Protein AF-A0A7K2MKB9-F1 (afdb_monomer_lite)

Structure (mmCIF, N/CA/C/O backbone):
data_AF-A0A7K2MKB9-F1
#
_entry.id   AF-A0A7K2MKB9-F1
#
loop_
_atom_site.group_PDB
_atom_site.id
_atom_site.type_symbol
_atom_site.label_atom_id
_atom_site.label_alt_id
_atom_site.label_comp_id
_atom_site.label_asym_id
_atom_site.label_entity_id
_atom_site.label_seq_id
_atom_site.pdbx_PDB_ins_code
_atom_site.Cartn_x
_atom_site.Cartn_y
_atom_site.Cartn_z
_atom_site.occupancy
_atom_site.B_iso_or_equiv
_atom_site.auth_seq_id
_atom_site.auth_comp_id
_atom_site.auth_asym_id
_atom_site.auth_atom_id
_atom_site.pdbx_PDB_model_num
ATOM 1 N N . GLY A 1 1 ? 21.810 -6.928 0.514 1.00 37.06 1 GLY A N 1
ATOM 2 C CA . GLY A 1 1 ? 20.411 -6.985 0.975 1.00 37.06 1 GLY A CA 1
ATOM 3 C C . GLY A 1 1 ? 19.805 -5.620 0.767 1.00 37.06 1 GLY A C 1
ATOM 4 O O . GLY A 1 1 ? 20.392 -4.661 1.246 1.00 37.06 1 GLY A O 1
ATOM 5 N N . GLY A 1 2 ? 18.743 -5.516 -0.031 1.00 49.53 2 GLY A N 1
ATOM 6 C CA . GLY A 1 2 ? 18.062 -4.244 -0.293 1.00 49.53 2 GLY A CA 1
ATOM 7 C C . GLY A 1 2 ? 17.011 -3.933 0.771 1.00 49.53 2 GLY A C 1
ATOM 8 O O . GLY A 1 2 ? 16.588 -4.830 1.501 1.00 49.53 2 GLY A O 1
ATOM 9 N N . ALA A 1 3 ? 16.595 -2.669 0.853 1.00 55.22 3 ALA A N 1
ATOM 10 C CA . ALA A 1 3 ? 15.452 -2.270 1.667 1.00 55.22 3 ALA A CA 1
ATOM 11 C C . ALA A 1 3 ? 14.195 -3.035 1.212 1.00 55.22 3 ALA A C 1
ATOM 13 O O . ALA A 1 3 ? 13.974 -3.232 0.018 1.00 55.22 3 ALA A O 1
ATOM 14 N N . TRP A 1 4 ? 13.398 -3.499 2.172 1.00 60.28 4 TRP A N 1
ATOM 15 C CA . TRP A 1 4 ? 12.176 -4.264 1.928 1.00 60.28 4 TRP A CA 1
ATOM 16 C C . TRP A 1 4 ? 11.216 -3.493 1.002 1.00 60.28 4 TRP A C 1
ATOM 18 O O . TRP A 1 4 ? 10.827 -2.365 1.308 1.00 60.28 4 TRP A O 1
ATOM 28 N N . GLY A 1 5 ? 10.854 -4.092 -0.138 1.00 67.69 5 GLY A N 1
ATOM 29 C CA . GLY A 1 5 ? 10.174 -3.406 -1.241 1.00 67.69 5 GLY A CA 1
ATOM 30 C C . GLY A 1 5 ? 8.911 -4.093 -1.761 1.00 67.69 5 GLY A C 1
ATOM 31 O O . GLY A 1 5 ? 8.799 -4.264 -2.964 1.00 67.69 5 GLY A O 1
ATOM 32 N N . VAL A 1 6 ? 7.952 -4.433 -0.888 1.00 73.50 6 VAL A N 1
ATOM 33 C CA . VAL A 1 6 ? 6.644 -5.071 -1.221 1.00 73.50 6 VAL A CA 1
ATOM 34 C C . VAL A 1 6 ? 5.925 -4.399 -2.399 1.00 73.50 6 VAL A C 1
ATOM 36 O O . VAL A 1 6 ? 5.312 -5.032 -3.248 1.00 73.50 6 VAL A O 1
ATOM 39 N N . THR A 1 7 ? 6.027 -3.076 -2.505 1.00 78.00 7 THR A N 1
ATOM 40 C CA . THR A 1 7 ? 5.262 -2.319 -3.499 1.00 78.00 7 THR A CA 1
ATOM 41 C C . THR A 1 7 ? 5.674 -2.602 -4.944 1.00 78.00 7 THR A C 1
ATOM 43 O O . THR A 1 7 ? 4.870 -2.352 -5.844 1.00 78.00 7 THR A O 1
ATOM 46 N N . SER A 1 8 ? 6.886 -3.127 -5.189 1.00 75.12 8 SER A N 1
ATOM 47 C CA . SER A 1 8 ? 7.361 -3.459 -6.538 1.00 75.12 8 SER A CA 1
ATOM 48 C C . SER A 1 8 ? 6.556 -4.586 -7.182 1.00 75.12 8 SER A C 1
ATOM 50 O O . SER A 1 8 ? 6.224 -4.463 -8.362 1.00 75.12 8 SER A O 1
ATOM 52 N N . ALA A 1 9 ? 6.168 -5.600 -6.404 1.00 79.75 9 ALA A N 1
ATOM 53 C CA . ALA A 1 9 ? 5.384 -6.740 -6.872 1.00 79.75 9 ALA A CA 1
ATOM 54 C C . ALA A 1 9 ? 3.997 -6.320 -7.374 1.00 79.75 9 ALA A C 1
ATOM 56 O O . ALA A 1 9 ? 3.585 -6.732 -8.453 1.00 79.75 9 ALA A O 1
ATOM 57 N N . PHE A 1 10 ? 3.308 -5.406 -6.680 1.00 80.06 10 PHE A N 1
ATOM 58 C CA . PHE A 1 10 ? 1.999 -4.920 -7.140 1.00 80.06 10 PHE A CA 1
ATOM 59 C C . PHE A 1 10 ? 2.056 -4.227 -8.502 1.00 80.06 10 PHE A C 1
ATOM 61 O O . PHE A 1 10 ? 1.114 -4.328 -9.286 1.00 80.06 10 PHE A O 1
ATOM 68 N N . SER A 1 11 ? 3.154 -3.528 -8.808 1.00 79.88 11 SER A N 1
ATOM 69 C CA . SER A 1 11 ? 3.318 -2.949 -10.142 1.00 79.88 11 SER A CA 1
ATOM 70 C C . SER A 1 11 ? 3.609 -4.001 -11.196 1.00 79.88 11 SER A C 1
ATOM 72 O O . SER A 1 11 ? 3.099 -3.834 -12.295 1.00 79.88 11 SER A O 1
ATOM 74 N N . LEU A 1 12 ? 4.350 -5.066 -10.862 1.00 81.81 12 LEU A N 1
ATOM 75 C CA . LEU A 1 12 ? 4.554 -6.210 -11.754 1.00 81.81 12 LEU A CA 1
ATOM 76 C C . LEU A 1 12 ? 3.225 -6.908 -12.065 1.00 81.81 12 LEU A C 1
ATOM 78 O O . LEU A 1 12 ? 2.881 -7.101 -13.223 1.00 81.81 12 LEU A O 1
ATOM 82 N N . TRP A 1 13 ? 2.424 -7.223 -11.047 1.00 83.75 13 TRP A N 1
ATOM 83 C CA . TRP A 1 13 ? 1.136 -7.897 -11.250 1.00 83.75 13 TRP A CA 1
ATOM 84 C C . TRP A 1 13 ? 0.164 -7.015 -12.037 1.00 83.75 13 TRP A C 1
ATOM 86 O O . TRP A 1 13 ? -0.553 -7.498 -12.910 1.00 83.75 13 TRP A O 1
ATOM 96 N N . GLY A 1 14 ? 0.166 -5.708 -11.757 1.00 81.88 14 GLY A N 1
ATOM 97 C CA . GLY A 1 14 ? -0.618 -4.732 -12.506 1.00 81.88 14 GLY A CA 1
ATOM 98 C C . GLY A 1 14 ? -0.187 -4.623 -13.970 1.00 81.88 14 GLY A C 1
ATOM 99 O O . GLY A 1 14 ? -1.050 -4.580 -14.843 1.00 81.88 14 GLY A O 1
ATOM 100 N N . SER A 1 15 ? 1.119 -4.606 -14.261 1.00 81.44 15 SER A N 1
ATOM 101 C CA . SER A 1 15 ? 1.613 -4.579 -15.642 1.00 81.44 15 SER A CA 1
ATOM 102 C C . SER A 1 15 ? 1.331 -5.874 -16.388 1.00 81.44 15 SER A C 1
ATOM 104 O O . SER A 1 15 ? 0.918 -5.797 -17.536 1.00 81.44 15 SER A O 1
ATOM 106 N N . GLU A 1 16 ? 1.473 -7.035 -15.748 1.00 81.88 16 GLU A N 1
ATOM 107 C CA . GLU A 1 16 ? 1.115 -8.334 -16.336 1.00 81.88 16 GLU A CA 1
ATOM 108 C C . GLU A 1 16 ? -0.372 -8.403 -16.687 1.00 81.88 16 GLU A C 1
ATOM 110 O O . GLU A 1 16 ? -0.743 -8.831 -17.775 1.00 81.88 16 GLU A O 1
ATOM 115 N N . LEU A 1 17 ? -1.243 -7.907 -15.802 1.00 84.69 17 LEU A N 1
ATOM 116 C CA . LEU A 1 17 ? -2.678 -7.840 -16.071 1.00 84.69 17 LEU A CA 1
ATOM 117 C C . LEU A 1 17 ? -2.989 -6.906 -17.247 1.00 84.69 17 LEU A C 1
ATOM 119 O O . LEU A 1 17 ? -3.801 -7.246 -18.103 1.00 84.69 17 LEU A O 1
ATOM 123 N N . VAL A 1 18 ? -2.333 -5.746 -17.319 1.00 84.44 18 VAL A N 1
ATOM 124 C CA . VAL A 1 18 ? -2.478 -4.820 -18.454 1.00 84.44 18 VAL A CA 1
ATOM 125 C C . VAL A 1 18 ? -1.939 -5.441 -19.744 1.00 84.44 18 VAL A C 1
ATOM 127 O O . VAL A 1 18 ? -2.587 -5.310 -20.779 1.00 84.44 18 VAL A O 1
ATOM 130 N N . GLY A 1 19 ? -0.815 -6.157 -19.684 1.00 81.44 19 GLY A N 1
ATOM 131 C CA . GLY A 1 19 ? -0.255 -6.915 -20.803 1.00 81.44 19 GLY A CA 1
ATOM 132 C C . GLY A 1 19 ? -1.205 -8.006 -21.298 1.00 81.44 19 GLY A C 1
ATOM 133 O O . GLY A 1 19 ? -1.485 -8.095 -22.490 1.00 81.44 19 GLY A O 1
ATOM 134 N N . ALA A 1 20 ? -1.804 -8.771 -20.382 1.00 82.12 20 ALA A N 1
ATOM 135 C CA . ALA A 1 20 ? -2.794 -9.801 -20.701 1.00 82.12 20 ALA A CA 1
ATOM 136 C C . ALA A 1 20 ? -4.076 -9.231 -21.336 1.00 82.12 20 ALA A C 1
ATOM 138 O O . ALA A 1 20 ? -4.722 -9.904 -22.137 1.00 82.12 20 ALA A O 1
ATOM 139 N N . LEU A 1 21 ? -4.433 -7.983 -21.012 1.00 86.81 21 LEU A N 1
ATOM 140 C CA . LEU A 1 21 ? -5.541 -7.247 -21.633 1.00 86.81 21 LEU A CA 1
ATOM 141 C C . LEU A 1 21 ? -5.158 -6.579 -22.971 1.00 86.81 21 LEU A C 1
ATOM 143 O O . LEU A 1 21 ? -5.973 -5.852 -23.539 1.00 86.81 21 LEU A O 1
ATOM 147 N N . GLY A 1 22 ? -3.948 -6.824 -23.485 1.00 81.00 22 GLY A N 1
ATOM 148 C CA . GLY A 1 22 ? -3.459 -6.302 -24.766 1.00 81.00 22 GLY A CA 1
ATOM 149 C C . GLY A 1 22 ? -2.786 -4.929 -24.683 1.00 81.00 22 GLY A C 1
ATOM 150 O O . GLY A 1 22 ? -2.613 -4.271 -25.706 1.00 81.00 22 GLY A O 1
ATOM 151 N N . GLY A 1 23 ? -2.438 -4.462 -23.483 1.00 83.06 23 GLY A N 1
ATOM 152 C CA . GLY A 1 23 ? -1.614 -3.272 -23.291 1.00 83.06 23 GLY A CA 1
ATOM 153 C C . GLY A 1 23 ? -0.122 -3.551 -23.488 1.00 83.06 23 GLY A C 1
ATOM 154 O O . GLY A 1 23 ? 0.315 -4.695 -23.466 1.00 83.06 23 GLY A O 1
ATOM 155 N N . HIS A 1 24 ? 0.661 -2.478 -23.620 1.00 81.75 24 HIS A N 1
ATOM 156 C CA . HIS A 1 24 ? 2.115 -2.534 -23.813 1.00 81.75 24 HIS A CA 1
ATOM 157 C C . HIS A 1 24 ? 2.871 -1.907 -22.623 1.00 81.75 24 HIS A C 1
ATOM 159 O O . HIS A 1 24 ? 3.372 -0.776 -22.730 1.00 81.75 24 HIS A O 1
ATOM 165 N N . PRO A 1 25 ? 2.902 -2.565 -21.446 1.00 79.69 25 PRO A N 1
ATOM 166 C CA . PRO A 1 25 ? 3.610 -2.068 -20.262 1.00 79.69 25 PRO A CA 1
ATOM 167 C C . PRO A 1 25 ? 5.122 -1.895 -20.485 1.00 79.69 25 PRO A C 1
ATOM 169 O O . PRO A 1 25 ? 5.738 -1.041 -19.849 1.00 79.69 25 PRO A O 1
ATOM 172 N N . GLU A 1 26 ? 5.717 -2.629 -21.422 1.00 74.56 26 GLU A N 1
ATOM 173 C CA . GLU A 1 26 ? 7.128 -2.555 -21.817 1.00 74.56 26 GLU A CA 1
ATOM 174 C C . GLU A 1 26 ? 7.563 -1.155 -22.276 1.00 74.56 26 GLU A C 1
ATOM 176 O O . GLU A 1 26 ? 8.724 -0.770 -22.127 1.00 74.56 26 GLU A O 1
ATOM 181 N N . HIS A 1 27 ? 6.633 -0.348 -22.790 1.00 78.94 27 HIS A N 1
ATOM 182 C CA . HIS A 1 27 ? 6.924 1.011 -23.239 1.00 78.94 27 HIS A CA 1
ATOM 183 C C . HIS A 1 27 ? 6.888 2.045 -22.113 1.00 78.94 27 HIS A C 1
ATOM 185 O O . HIS A 1 27 ? 7.233 3.205 -22.339 1.00 78.94 27 HIS A O 1
ATOM 191 N N . TRP A 1 28 ? 6.489 1.671 -20.898 1.00 82.31 28 TRP A N 1
ATOM 192 C CA . TRP A 1 28 ? 6.399 2.628 -19.802 1.00 82.31 28 TRP A CA 1
ATOM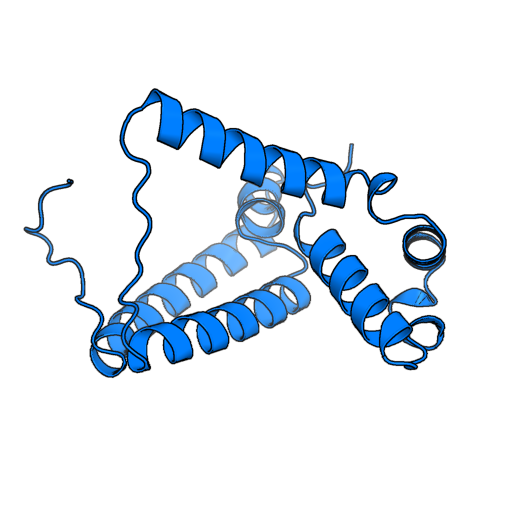 193 C C . TRP A 1 28 ? 7.786 2.975 -19.267 1.00 82.31 28 TRP A C 1
ATOM 195 O O . TRP A 1 28 ? 8.641 2.115 -19.059 1.00 82.31 28 TRP A O 1
ATOM 205 N N . THR A 1 29 ? 7.990 4.254 -18.954 1.00 80.81 29 THR A N 1
ATOM 206 C CA . THR A 1 29 ? 9.264 4.802 -18.451 1.00 80.81 29 THR A CA 1
ATOM 207 C C . THR A 1 29 ? 9.787 4.092 -17.198 1.00 80.81 29 THR A C 1
ATOM 209 O O . THR A 1 29 ? 10.992 4.070 -16.949 1.00 80.81 29 THR A O 1
ATOM 212 N N . TRP A 1 30 ? 8.895 3.489 -16.407 1.00 76.62 30 TRP A N 1
ATOM 213 C CA . TRP A 1 30 ? 9.250 2.668 -15.252 1.00 76.62 30 TRP A CA 1
ATOM 214 C C . TRP A 1 30 ? 9.945 1.356 -15.644 1.00 76.62 30 TRP A C 1
ATOM 216 O O . TRP A 1 30 ? 10.944 0.995 -15.020 1.00 76.62 30 TRP A O 1
ATOM 226 N N . TRP A 1 31 ? 9.442 0.670 -16.672 1.00 80.75 31 TRP A N 1
ATOM 227 C CA . TRP A 1 31 ? 9.909 -0.646 -17.116 1.00 80.75 31 TRP A CA 1
ATOM 228 C C . TRP A 1 31 ? 11.110 -0.577 -18.059 1.00 80.75 31 TRP A C 1
ATOM 230 O O . TRP A 1 31 ? 11.851 -1.542 -18.163 1.00 80.75 31 TRP A O 1
ATOM 240 N N . GLN A 1 32 ? 11.387 0.587 -18.650 1.00 78.50 32 GLN A N 1
ATOM 241 C CA . GLN A 1 32 ? 12.591 0.814 -19.462 1.00 78.50 32 GLN A CA 1
ATOM 242 C C . GLN A 1 32 ? 13.893 0.908 -18.645 1.00 78.50 32 GLN A C 1
ATOM 244 O O . GLN A 1 32 ? 14.986 0.900 -19.211 1.00 78.50 32 GLN A O 1
ATOM 249 N N . ARG A 1 33 ? 13.818 1.021 -17.312 1.00 78.69 33 ARG A N 1
ATOM 250 C CA . ARG A 1 33 ? 15.018 1.022 -16.462 1.00 78.69 33 ARG A CA 1
ATOM 251 C C . ARG A 1 33 ? 15.602 -0.393 -16.403 1.00 78.69 33 ARG A C 1
ATOM 253 O O . ARG A 1 33 ? 14.839 -1.315 -16.127 1.00 78.69 33 ARG A O 1
ATOM 260 N N . PRO A 1 34 ? 16.926 -0.579 -16.556 1.00 67.81 34 PRO A N 1
ATOM 261 C CA . PRO A 1 34 ? 17.531 -1.902 -16.742 1.00 67.81 34 PRO A CA 1
ATOM 262 C C . PRO A 1 34 ? 17.180 -2.910 -15.634 1.00 67.81 34 PRO A C 1
ATOM 264 O O . PRO A 1 34 ? 16.845 -4.045 -15.939 1.00 67.81 34 PRO A O 1
ATOM 267 N N . GLY A 1 35 ? 17.132 -2.485 -14.364 1.00 68.50 35 GLY A N 1
ATOM 268 C CA . GLY A 1 35 ? 16.737 -3.369 -13.256 1.00 68.50 35 GLY A CA 1
ATOM 269 C C . GLY A 1 35 ? 15.239 -3.707 -13.183 1.00 68.50 35 GLY A C 1
ATOM 270 O O . GLY A 1 35 ? 14.870 -4.714 -12.592 1.00 68.50 35 GLY A O 1
ATOM 271 N N . ASN A 1 36 ? 14.367 -2.890 -13.780 1.00 72.38 36 ASN A N 1
ATOM 272 C CA . ASN A 1 36 ? 12.927 -3.154 -13.831 1.00 72.38 36 ASN A CA 1
ATOM 273 C C . ASN A 1 36 ? 12.554 -3.960 -15.085 1.00 72.38 36 ASN A C 1
ATOM 275 O O . ASN A 1 36 ? 11.654 -4.790 -15.017 1.00 72.38 36 ASN A O 1
ATOM 279 N N . ALA A 1 37 ? 13.255 -3.749 -16.204 1.00 68.44 37 ALA A N 1
ATOM 280 C CA . ALA A 1 37 ? 13.046 -4.475 -17.457 1.00 68.44 37 ALA A CA 1
ATOM 281 C C . ALA A 1 37 ? 13.216 -5.992 -17.276 1.00 68.44 37 ALA A C 1
ATOM 283 O O . ALA A 1 37 ? 12.389 -6.770 -17.743 1.00 68.44 37 ALA A O 1
ATOM 284 N N . GLU A 1 38 ? 14.243 -6.409 -16.529 1.00 69.75 38 GLU A N 1
ATOM 285 C CA . GLU A 1 38 ? 14.466 -7.819 -16.182 1.00 69.75 38 GLU A CA 1
ATOM 286 C C . GLU A 1 38 ? 13.344 -8.392 -15.305 1.00 69.75 38 GLU A C 1
ATOM 288 O O . GLU A 1 38 ? 12.982 -9.559 -15.442 1.00 69.75 38 GLU A O 1
ATOM 293 N N . MET A 1 39 ? 12.756 -7.565 -14.436 1.00 69.06 39 MET A N 1
ATOM 294 C CA . MET A 1 39 ? 11.660 -7.967 -13.555 1.00 69.06 39 MET A CA 1
ATOM 295 C C . MET A 1 39 ? 10.347 -8.183 -14.327 1.00 69.06 39 MET A C 1
ATOM 297 O O . MET A 1 39 ? 9.580 -9.053 -13.939 1.00 69.06 39 MET A O 1
ATOM 301 N N . LEU A 1 40 ? 10.111 -7.438 -15.419 1.00 70.94 40 LEU A N 1
ATOM 302 C CA . LEU A 1 40 ? 8.964 -7.633 -16.324 1.00 70.94 40 LEU A CA 1
ATOM 303 C C . LEU A 1 40 ? 9.159 -8.820 -17.281 1.00 70.94 40 LEU A C 1
ATOM 305 O O . LEU A 1 40 ? 8.194 -9.455 -17.679 1.00 70.94 40 LEU A O 1
ATOM 309 N N . ALA A 1 41 ? 10.400 -9.123 -17.670 1.00 68.31 41 ALA A N 1
ATOM 310 C CA . ALA A 1 41 ? 10.690 -10.251 -18.558 1.00 68.31 41 ALA A CA 1
ATOM 311 C C . ALA A 1 41 ? 10.620 -11.619 -17.846 1.00 68.31 41 ALA A C 1
ATOM 313 O O . ALA A 1 41 ? 10.501 -12.656 -18.501 1.00 68.31 41 ALA A O 1
ATOM 314 N N . GLY A 1 42 ? 10.738 -11.635 -16.516 1.00 67.75 42 GLY A N 1
ATOM 315 C CA . GLY A 1 42 ? 10.656 -12.842 -15.698 1.00 67.75 42 GLY A CA 1
ATOM 316 C C . GLY A 1 42 ? 9.225 -13.165 -15.244 1.00 67.75 42 GLY A C 1
ATOM 317 O O . GLY A 1 42 ? 8.418 -12.260 -15.054 1.00 67.75 42 GLY A O 1
ATOM 318 N N . PRO A 1 43 ? 8.888 -14.446 -14.999 1.00 71.62 43 PRO A N 1
ATOM 319 C CA . PRO A 1 43 ? 7.591 -14.803 -14.437 1.00 71.62 43 PRO A CA 1
ATOM 320 C C . PRO A 1 43 ? 7.427 -14.226 -13.025 1.00 71.62 43 PRO A C 1
ATOM 322 O O . PRO A 1 43 ? 8.372 -14.207 -12.239 1.00 71.62 43 PRO A O 1
ATOM 325 N N . VAL A 1 44 ? 6.195 -13.860 -12.658 1.00 72.38 44 VAL A N 1
ATOM 326 C CA . VAL A 1 44 ? 5.841 -13.306 -11.334 1.00 72.38 44 VAL A CA 1
ATOM 327 C C . VAL A 1 44 ? 6.358 -14.157 -10.164 1.00 72.38 44 VAL A C 1
ATOM 329 O O . VAL A 1 44 ? 6.725 -13.635 -9.118 1.00 72.38 44 VAL A O 1
ATOM 332 N N . LEU A 1 45 ? 6.432 -15.477 -10.339 1.00 67.06 45 LEU A N 1
ATOM 333 C CA . LEU A 1 45 ? 6.920 -16.415 -9.321 1.00 67.06 45 LEU A CA 1
ATOM 334 C C . LEU A 1 45 ? 8.453 -16.460 -9.188 1.00 67.06 45 LEU A C 1
ATOM 336 O O . LEU A 1 45 ? 8.952 -17.041 -8.230 1.00 67.06 45 LEU A O 1
ATOM 340 N N . ALA A 1 46 ? 9.205 -15.881 -10.125 1.00 71.25 46 ALA A N 1
ATOM 341 C CA . ALA A 1 46 ? 10.658 -15.739 -10.023 1.00 71.25 46 ALA A CA 1
ATOM 342 C C . ALA A 1 46 ? 11.069 -14.452 -9.289 1.00 71.25 46 ALA A C 1
ATOM 344 O O . ALA A 1 46 ? 12.207 -14.341 -8.823 1.00 71.25 46 ALA A O 1
ATOM 345 N N . ASP A 1 47 ? 10.151 -13.492 -9.155 1.00 77.12 47 ASP A N 1
ATOM 346 C CA . ASP A 1 47 ? 10.398 -12.260 -8.422 1.00 77.12 47 ASP A CA 1
ATOM 347 C C . ASP A 1 47 ? 10.366 -12.503 -6.903 1.00 77.12 47 ASP A C 1
ATOM 349 O O . ASP A 1 47 ? 9.387 -12.986 -6.324 1.00 77.12 47 ASP A O 1
ATOM 353 N N . LYS A 1 48 ? 11.462 -12.138 -6.230 1.00 77.81 48 LYS A N 1
ATOM 354 C CA . LYS A 1 48 ? 11.634 -12.351 -4.784 1.00 77.81 48 LYS A CA 1
ATOM 355 C C . LYS A 1 48 ? 10.599 -11.578 -3.969 1.00 77.81 48 LYS A C 1
ATOM 357 O O . LYS A 1 48 ? 10.153 -12.073 -2.932 1.00 77.81 48 LYS A O 1
ATOM 362 N N . THR A 1 49 ? 10.219 -10.381 -4.418 1.00 79.94 49 THR A N 1
ATOM 363 C CA . THR A 1 49 ? 9.210 -9.569 -3.730 1.00 79.94 49 THR A CA 1
ATOM 364 C C . THR A 1 49 ? 7.840 -10.232 -3.836 1.00 79.94 49 THR A C 1
ATOM 366 O O . THR A 1 49 ? 7.185 -10.431 -2.816 1.00 79.94 49 THR A O 1
ATOM 369 N N . SER A 1 50 ? 7.458 -10.682 -5.031 1.00 81.56 50 SER A N 1
ATOM 370 C CA . SER A 1 50 ? 6.195 -11.390 -5.268 1.00 81.56 50 SER A CA 1
ATOM 371 C C . SER A 1 50 ? 6.076 -12.671 -4.435 1.00 81.56 50 SER A C 1
ATOM 373 O O . SER A 1 50 ? 5.036 -12.914 -3.825 1.00 81.56 50 SER A O 1
ATOM 375 N N . LEU A 1 51 ? 7.150 -13.462 -4.324 1.00 84.69 51 LEU A N 1
ATOM 376 C CA . LEU A 1 51 ? 7.181 -14.637 -3.443 1.00 84.69 51 LEU A CA 1
ATOM 377 C C . LEU A 1 51 ? 7.038 -14.272 -1.962 1.00 84.69 51 LEU A C 1
ATOM 379 O O . LEU A 1 51 ? 6.379 -14.993 -1.213 1.00 84.69 51 LEU A O 1
ATOM 383 N N . THR A 1 52 ? 7.635 -13.157 -1.537 1.00 84.56 52 THR A N 1
ATOM 384 C CA . THR A 1 52 ? 7.518 -12.670 -0.155 1.00 84.56 52 THR A CA 1
ATOM 385 C C . THR A 1 52 ? 6.072 -12.297 0.163 1.00 84.56 52 THR A C 1
ATOM 387 O O . THR A 1 52 ? 5.552 -12.705 1.200 1.00 84.56 52 THR A O 1
ATOM 390 N N . ASP A 1 53 ? 5.394 -11.597 -0.745 1.00 85.31 53 ASP A N 1
ATOM 391 C CA . ASP A 1 53 ? 4.000 -11.186 -0.561 1.00 85.31 53 ASP A CA 1
ATOM 392 C C . ASP A 1 53 ? 3.050 -12.386 -0.542 1.00 85.31 53 ASP A C 1
ATOM 394 O O . ASP A 1 53 ? 2.177 -12.479 0.324 1.00 85.31 53 ASP A O 1
ATOM 398 N N . ILE A 1 54 ? 3.259 -13.355 -1.438 1.00 86.12 54 ILE A N 1
ATOM 399 C CA . ILE A 1 54 ? 2.523 -14.627 -1.432 1.00 86.12 54 ILE A CA 1
ATOM 400 C C . ILE A 1 54 ? 2.762 -15.377 -0.118 1.00 86.12 54 ILE A C 1
ATOM 402 O O . ILE A 1 54 ? 1.809 -15.856 0.500 1.00 86.12 54 ILE A O 1
ATOM 406 N N . GLY A 1 55 ? 4.011 -15.433 0.348 1.00 88.06 55 GLY A N 1
ATOM 407 C CA . GLY A 1 55 ? 4.373 -16.033 1.629 1.00 88.06 55 GLY A CA 1
ATOM 408 C C . GLY A 1 55 ? 3.665 -15.371 2.813 1.00 88.06 55 GLY A C 1
ATOM 409 O O . GLY A 1 55 ? 3.157 -16.076 3.682 1.00 88.06 55 GLY A O 1
ATOM 410 N N . ILE A 1 56 ? 3.559 -14.038 2.826 1.00 88.88 56 ILE A N 1
ATOM 411 C CA . ILE A 1 56 ? 2.816 -13.290 3.852 1.00 88.88 56 ILE A CA 1
ATOM 412 C C . ILE A 1 56 ? 1.323 -13.625 3.794 1.00 88.88 56 ILE A C 1
ATOM 414 O O . ILE A 1 56 ? 0.729 -13.900 4.836 1.00 88.88 56 ILE A O 1
ATOM 418 N N . MET A 1 57 ? 0.712 -13.642 2.605 1.00 89.19 57 MET A N 1
ATOM 419 C CA . MET A 1 57 ? -0.713 -13.967 2.449 1.00 89.19 57 MET A CA 1
ATOM 420 C C . MET A 1 57 ? -1.033 -15.386 2.933 1.00 89.19 57 MET A C 1
ATOM 422 O O . MET A 1 57 ? -1.973 -15.578 3.706 1.00 89.19 57 MET A O 1
ATOM 426 N N . ILE A 1 58 ? -0.231 -16.373 2.525 1.00 91.75 58 ILE A N 1
ATOM 427 C CA . ILE A 1 58 ? -0.400 -17.770 2.945 1.00 91.75 58 ILE A CA 1
ATOM 428 C C . ILE A 1 58 ? -0.120 -17.914 4.443 1.00 91.75 58 ILE A C 1
ATOM 430 O O . ILE A 1 58 ? -0.905 -18.535 5.155 1.00 91.75 58 ILE A O 1
ATOM 434 N N . GLY A 1 59 ? 0.961 -17.313 4.945 1.00 91.19 59 GLY A N 1
ATOM 435 C CA . GLY A 1 59 ? 1.330 -17.365 6.359 1.00 91.19 59 GLY A CA 1
ATOM 436 C C . GLY A 1 59 ? 0.256 -16.764 7.265 1.00 91.19 59 GLY A C 1
ATOM 437 O O . GLY A 1 59 ? -0.112 -17.378 8.266 1.00 91.19 59 GLY A O 1
ATOM 438 N N . ALA A 1 60 ? -0.310 -15.616 6.884 1.00 90.44 60 ALA A N 1
ATOM 439 C CA . ALA A 1 60 ? -1.426 -14.996 7.594 1.00 90.44 60 ALA A CA 1
ATOM 440 C C . ALA A 1 60 ? -2.677 -15.886 7.578 1.00 90.44 60 ALA A C 1
ATOM 442 O O . ALA A 1 60 ? -3.344 -16.022 8.604 1.00 90.44 60 ALA A O 1
ATOM 443 N N . ALA A 1 61 ? -2.973 -16.533 6.446 1.00 89.12 61 ALA A N 1
ATOM 444 C CA . ALA A 1 61 ? -4.105 -17.444 6.338 1.00 89.12 61 ALA A CA 1
ATOM 445 C C . ALA A 1 61 ? -3.947 -18.686 7.224 1.00 89.12 61 ALA A C 1
ATOM 447 O O . ALA A 1 61 ? -4.866 -19.038 7.965 1.00 89.12 61 ALA A O 1
ATOM 448 N N . VAL A 1 62 ? -2.765 -19.308 7.209 1.00 92.12 62 VAL A N 1
ATOM 449 C CA . VAL A 1 62 ? -2.446 -20.450 8.074 1.00 92.12 62 VAL A CA 1
ATOM 450 C C . VAL A 1 62 ? -2.532 -20.037 9.542 1.00 92.12 62 VAL A C 1
ATOM 452 O O . VAL A 1 62 ? -3.225 -20.699 10.310 1.00 92.12 62 VAL A O 1
ATOM 455 N N . ALA A 1 63 ? -1.923 -18.914 9.930 1.00 91.19 63 ALA A N 1
ATOM 456 C CA . ALA A 1 63 ? -1.968 -18.418 11.304 1.00 91.19 63 ALA A CA 1
ATOM 457 C C . ALA A 1 63 ? -3.404 -18.147 11.786 1.00 91.19 63 ALA A C 1
ATOM 459 O O . ALA A 1 63 ? -3.773 -18.581 12.875 1.00 91.19 63 ALA A O 1
ATOM 460 N N . ALA A 1 64 ? -4.237 -17.497 10.969 1.00 90.31 64 ALA A N 1
ATOM 461 C CA . ALA A 1 64 ? -5.641 -17.247 11.300 1.00 90.31 64 ALA A CA 1
ATOM 462 C C . ALA A 1 64 ? -6.467 -18.543 11.384 1.00 90.31 64 ALA A C 1
ATOM 464 O O . ALA A 1 64 ? -7.342 -18.664 12.241 1.00 90.31 64 ALA A O 1
ATOM 465 N N . SER A 1 65 ? -6.180 -19.529 10.527 1.00 90.12 65 SER A N 1
ATOM 466 C CA . SER A 1 65 ? -6.851 -20.834 10.569 1.00 90.12 65 SER A CA 1
ATOM 467 C C . SER A 1 65 ? -6.484 -21.639 11.821 1.00 90.12 65 SER A C 1
ATOM 469 O O . SER A 1 65 ? -7.374 -22.162 12.487 1.00 90.12 65 SER A O 1
ATOM 471 N N . LEU A 1 66 ? -5.200 -21.670 12.196 1.00 91.31 66 LEU A N 1
ATOM 472 C CA . LEU A 1 66 ? -4.716 -22.356 13.397 1.00 91.31 66 LEU A CA 1
ATOM 473 C C . LEU A 1 66 ? -5.147 -21.642 14.682 1.00 91.31 66 LEU A C 1
ATOM 475 O O . LEU A 1 66 ? -5.430 -22.296 15.681 1.00 91.31 66 LEU A O 1
ATOM 479 N N . GLY A 1 67 ? -5.230 -20.311 14.650 1.00 89.56 67 GLY A N 1
ATOM 480 C CA . GLY A 1 67 ? -5.747 -19.503 15.753 1.00 89.56 67 GLY A CA 1
ATOM 481 C C . GLY A 1 67 ? -7.271 -19.535 15.893 1.00 89.56 67 GLY A C 1
ATOM 482 O O . GLY A 1 67 ? -7.794 -18.945 16.832 1.00 89.56 67 GLY A O 1
ATOM 483 N N . GLY A 1 68 ? -7.998 -20.177 14.968 1.00 86.88 68 GLY A N 1
ATOM 484 C CA . GLY A 1 68 ? -9.464 -20.222 14.972 1.00 86.88 68 GLY A CA 1
ATOM 485 C C . GLY A 1 68 ? -10.145 -18.870 14.713 1.00 86.88 68 GLY A C 1
ATOM 486 O O . GLY A 1 68 ? -11.352 -18.751 14.896 1.00 86.88 68 GLY A O 1
ATOM 487 N N . THR A 1 69 ? -9.396 -17.850 14.282 1.00 86.19 69 THR A N 1
ATOM 488 C CA . THR A 1 69 ? -9.886 -16.483 14.024 1.00 86.19 69 THR A CA 1
ATOM 489 C C . THR A 1 69 ? -10.219 -16.232 12.554 1.00 86.19 69 THR A C 1
ATOM 491 O O . THR A 1 69 ? -10.565 -15.114 12.169 1.00 86.19 69 THR A O 1
ATOM 494 N N . TRP A 1 70 ? -10.130 -17.261 11.707 1.00 85.12 70 TRP A N 1
ATOM 495 C CA . TRP A 1 70 ? -10.503 -17.165 10.302 1.00 85.12 70 TRP A CA 1
ATOM 496 C C . TRP A 1 70 ? -11.984 -16.786 10.143 1.00 85.12 70 TRP A C 1
ATOM 498 O O . TRP A 1 70 ? -12.883 -17.587 10.398 1.00 85.12 70 TRP A O 1
ATOM 508 N N . ALA A 1 71 ? -12.238 -15.567 9.667 1.00 80.44 71 ALA A N 1
ATOM 509 C CA . ALA A 1 71 ? -13.581 -15.032 9.477 1.00 80.44 71 ALA A CA 1
ATOM 510 C C . ALA A 1 71 ? -13.787 -14.564 8.031 1.00 80.44 71 ALA A C 1
ATOM 512 O O . ALA A 1 71 ? -13.231 -13.554 7.595 1.00 80.44 71 ALA A O 1
ATOM 513 N N . LEU A 1 72 ? -14.642 -15.270 7.286 1.00 78.12 72 LEU A N 1
ATOM 514 C CA . LEU A 1 72 ? -15.023 -14.869 5.934 1.00 78.12 72 LEU A CA 1
ATOM 515 C C . LEU A 1 72 ? -16.183 -13.865 5.982 1.00 78.12 72 LEU A C 1
ATOM 517 O O . LEU A 1 72 ? -17.348 -14.240 6.119 1.00 78.12 72 LEU A O 1
ATOM 521 N N . HIS A 1 73 ? -15.869 -12.580 5.836 1.00 76.81 73 HIS A N 1
ATOM 522 C CA . HIS A 1 73 ? -16.874 -11.518 5.786 1.00 76.81 73 HIS A CA 1
ATOM 523 C C . HIS A 1 73 ? -17.586 -11.504 4.426 1.00 76.81 73 HIS A C 1
ATOM 525 O O . HIS A 1 73 ? -17.071 -10.973 3.447 1.00 76.81 73 HIS A O 1
ATOM 531 N N . ARG A 1 74 ? -18.791 -12.084 4.361 1.00 74.12 74 ARG A N 1
ATOM 532 C CA . ARG A 1 74 ? -19.610 -12.143 3.129 1.00 74.12 74 ARG A CA 1
ATOM 533 C C . ARG A 1 74 ? -20.538 -10.940 2.918 1.00 74.12 74 ARG A C 1
ATOM 535 O O . ARG A 1 74 ? -21.137 -10.823 1.857 1.00 74.12 74 ARG A O 1
ATOM 542 N N . GLY A 1 75 ? -20.664 -10.055 3.906 1.00 75.62 75 GLY A N 1
ATOM 543 C CA . GLY A 1 75 ? -21.581 -8.910 3.885 1.00 75.62 75 GLY A CA 1
ATOM 544 C C . GLY A 1 75 ? -20.858 -7.572 3.993 1.00 75.62 75 GLY A C 1
ATOM 545 O O . GLY A 1 75 ? -21.085 -6.839 4.950 1.00 75.62 75 GLY A O 1
ATOM 546 N N . ILE A 1 76 ? -19.957 -7.261 3.056 1.00 80.56 76 ILE A N 1
ATOM 547 C CA . ILE A 1 76 ? -19.245 -5.976 3.065 1.00 80.56 76 ILE A CA 1
ATOM 548 C C . ILE A 1 76 ? -20.193 -4.890 2.529 1.00 80.56 76 ILE A C 1
ATOM 550 O O . ILE A 1 76 ? -20.604 -4.969 1.370 1.00 80.56 76 ILE A O 1
ATOM 554 N N . PRO A 1 77 ? -20.552 -3.866 3.325 1.00 86.81 77 PRO A N 1
ATOM 555 C CA . PRO A 1 77 ? -21.424 -2.804 2.848 1.00 86.81 77 PRO A CA 1
ATOM 556 C C . PRO A 1 77 ? -20.721 -1.998 1.750 1.00 86.81 77 PRO A C 1
ATOM 558 O O . PRO A 1 77 ? -19.529 -1.696 1.845 1.00 86.81 77 PRO A O 1
ATOM 561 N N . TRP A 1 78 ? -21.478 -1.594 0.726 1.00 85.81 78 TRP A N 1
ATOM 562 C CA . TRP A 1 78 ? -20.960 -0.879 -0.450 1.00 85.81 78 TRP A CA 1
ATOM 563 C C . TRP A 1 78 ? -20.073 0.324 -0.092 1.00 85.81 78 TRP A C 1
ATOM 565 O O . TRP A 1 78 ? -19.012 0.518 -0.677 1.00 85.81 78 TRP A O 1
ATOM 575 N N . ARG A 1 79 ? -20.459 1.102 0.928 1.00 85.88 79 ARG A N 1
ATOM 576 C CA . ARG A 1 79 ? -19.686 2.268 1.392 1.00 85.88 79 ARG A CA 1
ATOM 577 C C . ARG A 1 79 ? -18.290 1.888 1.897 1.00 85.88 79 ARG A C 1
ATOM 579 O O . ARG A 1 79 ? -17.335 2.608 1.620 1.00 85.88 79 ARG A O 1
ATOM 586 N N . THR A 1 80 ? -18.156 0.753 2.583 1.00 85.25 80 THR A N 1
ATOM 587 C CA .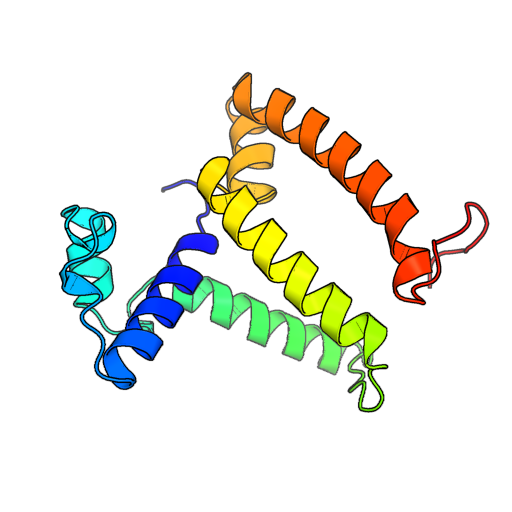 THR A 1 80 ? -16.862 0.226 3.041 1.00 85.25 80 THR A CA 1
ATOM 588 C C . THR A 1 80 ? -16.041 -0.328 1.885 1.00 85.25 80 THR A C 1
ATOM 590 O O . THR A 1 80 ? -14.834 -0.110 1.858 1.00 85.25 80 THR A O 1
ATOM 593 N N . ALA A 1 81 ? -16.676 -0.981 0.908 1.00 86.75 81 ALA A N 1
ATOM 594 C CA . ALA A 1 81 ? -15.985 -1.433 -0.298 1.00 86.75 81 ALA A CA 1
ATOM 595 C C . ALA A 1 81 ? -15.385 -0.247 -1.073 1.00 86.75 81 ALA A C 1
ATOM 597 O O . ALA A 1 81 ? -14.196 -0.252 -1.383 1.00 86.75 81 ALA A O 1
ATOM 598 N N . VAL A 1 82 ? -16.169 0.815 -1.294 1.00 88.19 82 VAL A N 1
ATOM 599 C CA . VAL A 1 82 ? -15.689 2.055 -1.929 1.00 88.19 82 VAL A CA 1
ATOM 600 C C . VAL A 1 82 ? -14.546 2.681 -1.126 1.00 88.19 82 VAL A C 1
ATOM 602 O O . VAL A 1 82 ? -13.527 3.053 -1.704 1.00 88.19 82 VAL A O 1
ATOM 605 N N . ALA A 1 83 ? -14.668 2.746 0.204 1.00 87.00 83 ALA A N 1
ATOM 606 C CA . ALA A 1 83 ? -13.604 3.257 1.068 1.00 87.00 83 ALA A CA 1
ATOM 607 C C . ALA A 1 83 ? -12.307 2.442 0.957 1.00 87.00 83 ALA A C 1
ATOM 609 O O . ALA A 1 83 ? -11.225 3.024 0.927 1.00 87.00 83 ALA A O 1
ATOM 610 N N . ALA A 1 84 ? -12.408 1.113 0.879 1.00 86.81 84 ALA A N 1
ATOM 611 C CA . ALA A 1 84 ? -11.259 0.223 0.749 1.00 86.81 84 ALA A CA 1
ATOM 612 C C . ALA A 1 84 ? -10.555 0.393 -0.604 1.00 86.81 84 ALA A C 1
ATOM 614 O O . ALA A 1 84 ? -9.330 0.484 -0.638 1.00 86.81 84 ALA A O 1
ATOM 615 N N . VAL A 1 85 ? -11.309 0.503 -1.704 1.00 89.69 85 VAL A N 1
ATOM 616 C CA . VAL A 1 85 ? -10.731 0.738 -3.038 1.00 89.69 85 VAL A CA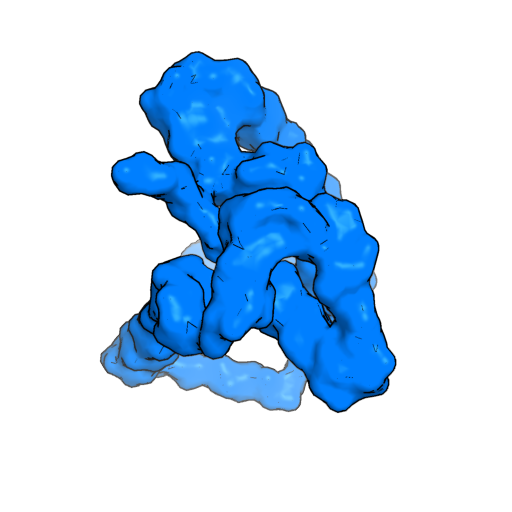 1
ATOM 617 C C . VAL A 1 85 ? -10.051 2.103 -3.099 1.00 89.69 85 VAL A C 1
ATOM 619 O O . VAL A 1 85 ? -8.883 2.186 -3.475 1.00 89.69 85 VAL A O 1
ATOM 622 N N . LEU A 1 86 ? -10.740 3.170 -2.680 1.00 89.62 86 LEU A N 1
ATOM 623 C CA . LEU A 1 86 ? -10.166 4.518 -2.661 1.00 89.62 86 LEU A CA 1
ATOM 624 C C . LEU A 1 86 ? -8.928 4.576 -1.760 1.00 89.62 86 LEU A C 1
ATOM 626 O O . LEU A 1 86 ? -7.883 5.066 -2.182 1.00 89.62 86 LEU A O 1
ATOM 630 N N . GLY A 1 87 ? -9.015 4.018 -0.551 1.00 86.94 87 GLY A N 1
ATOM 631 C CA . GLY A 1 87 ? -7.892 3.931 0.380 1.00 86.94 87 GLY A CA 1
ATOM 632 C C . GLY A 1 87 ? -6.702 3.176 -0.211 1.00 86.94 87 GLY A C 1
ATOM 633 O O . GLY A 1 87 ? -5.579 3.667 -0.131 1.00 86.94 87 GLY A O 1
ATOM 634 N N . GLY A 1 88 ? -6.941 2.038 -0.867 1.00 86.69 88 GLY A N 1
ATOM 635 C CA . GLY A 1 88 ? -5.905 1.256 -1.543 1.00 86.69 88 GLY A CA 1
ATOM 636 C C . GLY A 1 88 ? -5.206 2.033 -2.661 1.00 86.69 88 GLY A C 1
ATOM 637 O O . GLY A 1 88 ? -3.978 2.044 -2.721 1.00 86.69 88 GLY A O 1
ATOM 638 N N . VAL A 1 89 ? -5.964 2.750 -3.497 1.00 88.31 89 VAL A N 1
ATOM 639 C CA . VAL A 1 89 ? -5.401 3.607 -4.557 1.00 88.31 89 VAL A CA 1
ATOM 640 C C . VAL A 1 89 ? -4.548 4.726 -3.958 1.00 88.31 89 VAL A C 1
ATOM 642 O O . VAL A 1 89 ? -3.405 4.912 -4.376 1.00 88.31 89 VAL A O 1
ATOM 645 N N . LEU A 1 90 ? -5.059 5.437 -2.946 1.00 87.56 90 LEU A N 1
ATOM 646 C CA . LEU A 1 90 ? -4.310 6.489 -2.251 1.00 87.56 90 LEU A CA 1
ATOM 647 C C . LEU A 1 90 ? -3.029 5.950 -1.597 1.00 87.56 90 LEU A C 1
ATOM 649 O O . LEU A 1 90 ? -1.978 6.581 -1.717 1.00 87.56 90 LEU A O 1
ATOM 653 N N . MET A 1 91 ? -3.085 4.782 -0.949 1.00 86.06 91 MET A N 1
ATOM 654 C CA . MET A 1 91 ? -1.906 4.137 -0.358 1.00 86.06 91 MET A CA 1
ATOM 655 C C . MET A 1 91 ? -0.883 3.734 -1.422 1.00 86.06 91 MET A C 1
ATOM 657 O O . MET A 1 91 ? 0.309 3.963 -1.227 1.00 86.06 91 MET A O 1
ATOM 661 N N . GLY A 1 92 ? -1.324 3.183 -2.556 1.00 83.31 92 GLY A N 1
ATOM 662 C CA . GLY A 1 92 ? -0.445 2.805 -3.663 1.00 83.31 92 GLY A CA 1
ATOM 663 C C . GLY A 1 92 ? 0.273 4.009 -4.275 1.00 83.31 92 GLY A C 1
ATOM 664 O O . GLY A 1 92 ? 1.499 4.000 -4.406 1.00 83.31 92 GLY A O 1
ATOM 665 N N . VAL A 1 93 ? -0.470 5.075 -4.588 1.00 85.19 93 VAL A N 1
ATOM 666 C CA . VAL A 1 93 ? 0.097 6.332 -5.106 1.00 85.19 93 VAL A CA 1
ATOM 667 C C . VAL A 1 93 ? 1.058 6.948 -4.089 1.00 85.19 93 VAL A C 1
ATOM 669 O O . VAL A 1 93 ? 2.190 7.286 -4.436 1.00 85.19 93 VAL A O 1
ATOM 672 N N . GLY A 1 94 ? 0.649 7.034 -2.821 1.00 83.56 94 GLY A N 1
ATOM 673 C CA . GLY A 1 94 ? 1.474 7.578 -1.743 1.00 83.56 94 GLY A CA 1
ATOM 674 C C . GLY A 1 94 ? 2.775 6.804 -1.550 1.00 83.56 94 GLY A C 1
ATOM 675 O O . GLY A 1 94 ? 3.840 7.410 -1.473 1.00 83.56 94 GLY A O 1
ATOM 676 N N . ALA A 1 95 ? 2.724 5.471 -1.558 1.00 82.69 95 ALA A N 1
ATOM 677 C CA . ALA A 1 95 ? 3.913 4.638 -1.416 1.00 82.69 95 ALA A CA 1
ATOM 678 C C . ALA A 1 95 ? 4.892 4.801 -2.590 1.00 82.69 95 ALA A C 1
ATOM 680 O O . ALA A 1 95 ? 6.105 4.712 -2.403 1.00 82.69 95 ALA A O 1
ATOM 681 N N . ARG A 1 96 ? 4.387 5.075 -3.799 1.00 79.94 96 ARG A N 1
ATOM 682 C CA . ARG A 1 96 ? 5.230 5.367 -4.966 1.00 79.94 96 ARG A CA 1
ATOM 683 C C . ARG A 1 96 ? 5.875 6.744 -4.894 1.00 79.94 96 ARG A C 1
ATOM 685 O O . ARG A 1 96 ? 7.068 6.841 -5.162 1.00 79.94 96 ARG A O 1
ATOM 692 N N . LEU A 1 97 ? 5.131 7.769 -4.481 1.00 81.06 97 LEU A N 1
ATOM 693 C CA . LEU A 1 97 ? 5.678 9.116 -4.278 1.00 81.06 97 LEU A CA 1
ATOM 694 C C . LEU A 1 97 ? 6.704 9.155 -3.137 1.00 81.06 97 LEU A C 1
ATOM 696 O O . LEU A 1 97 ? 7.724 9.826 -3.248 1.00 81.06 97 LEU A O 1
ATOM 700 N N . ALA A 1 98 ? 6.456 8.404 -2.064 1.00 78.81 98 ALA A N 1
ATOM 701 C CA . ALA A 1 98 ? 7.338 8.309 -0.905 1.00 78.81 98 ALA A CA 1
ATOM 702 C C . ALA A 1 98 ? 8.546 7.375 -1.108 1.00 78.81 98 ALA A C 1
ATOM 704 O O . ALA A 1 98 ? 9.427 7.330 -0.253 1.00 78.81 98 ALA A O 1
ATOM 705 N N . GLY A 1 99 ? 8.581 6.603 -2.199 1.00 73.88 99 GLY A N 1
ATOM 706 C CA . GLY A 1 99 ? 9.645 5.631 -2.462 1.00 73.88 99 GLY A CA 1
ATOM 707 C C . GLY A 1 99 ? 9.627 4.396 -1.551 1.00 73.88 99 GLY A C 1
ATOM 708 O O . GLY A 1 99 ? 10.625 3.686 -1.476 1.00 73.88 99 GLY A O 1
ATOM 709 N N . GLY A 1 100 ? 8.515 4.112 -0.866 1.00 75.94 100 GLY A N 1
ATOM 710 C CA . GLY A 1 100 ? 8.384 2.941 -0.001 1.00 75.94 100 GLY A CA 1
ATOM 711 C C . GLY A 1 100 ? 7.086 2.903 0.806 1.00 75.94 100 GLY A C 1
ATOM 712 O O . GLY A 1 100 ? 6.298 3.846 0.821 1.00 75.94 100 GLY A O 1
ATOM 713 N N . CYS A 1 101 ? 6.859 1.775 1.479 1.00 82.38 101 CYS A N 1
ATOM 714 C CA . CYS A 1 101 ? 5.756 1.585 2.424 1.00 82.38 101 CYS A CA 1
ATOM 715 C C . CYS A 1 101 ? 6.173 1.963 3.856 1.00 82.38 101 CYS A C 1
ATOM 717 O O . CYS A 1 101 ? 7.311 2.352 4.097 1.00 82.38 101 CYS A O 1
ATOM 719 N N . ASN A 1 102 ? 5.290 1.773 4.837 1.00 84.12 102 ASN A N 1
ATOM 720 C CA . ASN A 1 102 ? 5.577 2.038 6.254 1.00 84.12 102 ASN A CA 1
ATOM 721 C C . ASN A 1 102 ? 6.853 1.335 6.752 1.00 84.12 102 ASN A C 1
ATOM 723 O O . ASN A 1 102 ? 7.551 1.836 7.627 1.00 84.12 102 ASN A O 1
ATOM 727 N N . ILE A 1 103 ? 7.187 0.169 6.199 1.00 77.75 103 ILE A N 1
ATOM 728 C CA . ILE A 1 103 ? 8.355 -0.581 6.658 1.00 77.75 103 ILE A CA 1
ATOM 729 C C . ILE A 1 103 ? 9.607 -0.199 5.860 1.00 77.75 103 ILE A C 1
ATOM 731 O O . ILE A 1 103 ? 10.670 0.018 6.437 1.00 77.75 103 ILE A O 1
ATOM 735 N N . GLY A 1 104 ? 9.472 -0.034 4.542 1.00 73.00 104 GLY A N 1
ATOM 736 C CA . GLY A 1 104 ? 10.585 0.345 3.669 1.00 73.00 104 GLY A CA 1
ATOM 737 C C . GLY A 1 104 ? 10.989 1.822 3.766 1.00 73.00 104 GLY A C 1
ATOM 738 O O . GLY A 1 104 ? 12.174 2.123 3.793 1.00 73.00 104 GLY A O 1
ATOM 739 N N . ALA A 1 105 ? 10.033 2.749 3.840 1.00 76.19 105 ALA A N 1
ATOM 740 C CA . ALA A 1 105 ? 10.304 4.189 3.898 1.00 76.19 105 ALA A CA 1
ATOM 741 C C . ALA A 1 105 ? 10.489 4.697 5.334 1.00 76.19 105 ALA A C 1
ATOM 743 O O . ALA A 1 105 ? 11.390 5.492 5.594 1.00 76.19 105 ALA A O 1
ATOM 744 N N . TYR A 1 106 ? 9.664 4.233 6.277 1.00 78.12 106 TYR A N 1
ATOM 745 C CA . TYR A 1 106 ? 9.698 4.735 7.651 1.00 78.12 106 TYR A CA 1
ATOM 746 C C . TYR A 1 106 ? 10.613 3.933 8.565 1.00 78.12 106 TYR A C 1
ATOM 748 O O . TYR A 1 106 ? 11.569 4.505 9.084 1.00 78.12 106 TYR A O 1
ATOM 756 N N . LEU A 1 107 ? 10.399 2.621 8.719 1.00 78.31 107 LEU A N 1
ATOM 757 C CA . LEU A 1 107 ? 11.227 1.826 9.634 1.00 78.31 107 LEU A CA 1
ATOM 758 C C . LEU A 1 107 ? 12.693 1.783 9.180 1.00 78.31 107 LEU A C 1
ATOM 760 O O . LEU A 1 107 ? 13.584 2.081 9.973 1.00 78.31 107 LEU A O 1
ATOM 764 N N . ALA A 1 108 ? 12.950 1.483 7.903 1.00 76.94 108 ALA A N 1
ATOM 765 C CA . ALA A 1 108 ? 14.317 1.485 7.384 1.00 76.94 108 ALA A CA 1
ATOM 766 C C . ALA A 1 108 ? 14.925 2.900 7.342 1.00 76.94 108 ALA A C 1
ATOM 768 O O . ALA A 1 108 ? 16.105 3.057 7.643 1.00 76.94 108 ALA A O 1
ATOM 769 N N . GLY A 1 109 ? 14.124 3.929 7.036 1.00 77.88 109 GLY A N 1
ATOM 770 C CA . GLY A 1 109 ? 14.580 5.322 7.000 1.00 77.88 109 GLY A CA 1
ATOM 771 C C . GLY A 1 109 ? 14.971 5.872 8.375 1.00 77.88 109 GLY A C 1
ATOM 772 O O . GLY A 1 109 ? 15.988 6.548 8.497 1.00 77.88 109 GLY A O 1
ATOM 773 N N . ILE A 1 110 ? 14.213 5.554 9.428 1.00 79.00 110 ILE A N 1
ATOM 774 C CA . ILE A 1 110 ? 14.574 5.918 10.808 1.00 79.00 110 ILE A CA 1
ATOM 775 C C . ILE A 1 110 ? 15.759 5.086 11.294 1.00 79.00 110 ILE A C 1
ATOM 777 O O . ILE A 1 110 ? 16.675 5.643 11.895 1.00 79.00 110 ILE A O 1
ATOM 781 N N . ALA A 1 111 ? 15.781 3.781 11.002 1.00 77.94 111 ALA A N 1
ATOM 782 C CA . ALA A 1 111 ? 16.891 2.906 11.377 1.00 77.94 111 ALA A CA 1
ATOM 783 C C . ALA A 1 111 ? 18.224 3.347 10.748 1.00 77.94 111 ALA A C 1
ATOM 785 O O . ALA A 1 111 ? 19.273 3.195 11.367 1.00 77.94 111 ALA A O 1
ATOM 786 N N . SER A 1 112 ? 18.190 3.940 9.550 1.00 79.19 112 SER A N 1
ATOM 787 C CA . SER A 1 112 ? 19.367 4.520 8.897 1.00 79.19 112 SER A CA 1
ATOM 788 C C . SER A 1 112 ? 19.668 5.967 9.320 1.00 79.19 112 SER A C 1
ATOM 790 O O . SER A 1 112 ? 20.553 6.587 8.736 1.00 79.19 112 SER A O 1
ATOM 792 N N . GLY A 1 113 ? 18.915 6.546 10.262 1.00 79.69 113 GLY A N 1
ATOM 793 C CA . GLY A 1 113 ? 19.082 7.933 10.715 1.00 79.69 113 GLY A CA 1
ATOM 794 C C . GLY A 1 113 ? 18.678 9.004 9.693 1.00 79.69 113 GLY A C 1
ATOM 795 O O . GLY A 1 113 ? 19.104 10.151 9.806 1.00 79.69 113 GLY A O 1
ATOM 796 N N . SER A 1 114 ? 17.877 8.662 8.680 1.00 81.62 114 SER A N 1
ATOM 797 C CA . SER A 1 114 ? 17.485 9.591 7.616 1.00 81.62 114 SER A CA 1
ATOM 798 C C . SER A 1 114 ? 16.351 10.524 8.047 1.00 81.62 114 SER A C 1
ATOM 800 O O . SER A 1 114 ? 15.316 10.084 8.555 1.00 81.62 114 SER A O 1
ATOM 802 N N . LEU A 1 115 ? 16.496 11.820 7.749 1.00 84.62 115 LEU A N 1
ATOM 803 C CA . LEU A 1 115 ? 15.449 12.830 7.952 1.00 84.62 115 LEU A CA 1
ATOM 804 C C . LEU A 1 115 ? 14.168 12.498 7.170 1.00 84.62 115 LEU A C 1
ATOM 806 O O . LEU A 1 115 ? 13.063 12.770 7.640 1.00 84.62 115 LEU A O 1
ATOM 810 N N . SER A 1 116 ? 14.300 11.866 6.000 1.00 82.62 116 SER A N 1
ATOM 811 C CA . SER A 1 116 ? 13.158 11.474 5.171 1.00 82.62 116 SER A CA 1
ATOM 812 C C . SER A 1 116 ? 12.243 10.472 5.879 1.00 82.62 116 SER A C 1
ATOM 814 O O . SER A 1 116 ? 11.030 10.560 5.714 1.00 82.62 116 SER A O 1
ATOM 816 N N . GLY A 1 117 ? 12.790 9.576 6.713 1.00 82.25 117 GLY A N 1
ATOM 817 C CA . GLY A 1 117 ? 11.992 8.641 7.514 1.00 82.25 117 GLY A CA 1
ATOM 818 C C . GLY A 1 117 ? 11.163 9.359 8.582 1.00 82.25 117 GLY A C 1
ATOM 819 O O . GLY A 1 117 ? 9.970 9.101 8.730 1.00 82.25 117 GLY A O 1
ATOM 820 N N . TRP A 1 118 ? 11.758 10.334 9.271 1.00 82.19 118 TRP A N 1
ATOM 821 C CA . TRP A 1 118 ? 11.060 11.156 10.266 1.00 82.19 118 TRP A CA 1
ATOM 822 C C . TRP A 1 118 ? 9.950 12.014 9.651 1.00 82.19 118 TRP A C 1
ATOM 824 O O . TRP A 1 118 ? 8.836 12.049 10.178 1.00 82.19 118 TRP A O 1
ATOM 834 N N . LEU A 1 119 ? 10.226 12.657 8.510 1.00 86.25 119 LEU A N 1
ATOM 835 C CA . LEU A 1 119 ? 9.223 13.426 7.768 1.00 86.25 119 LEU A CA 1
ATOM 836 C C . LEU A 1 119 ? 8.078 12.532 7.296 1.00 86.25 119 LEU A C 1
ATOM 838 O O . LEU A 1 119 ? 6.916 12.879 7.499 1.00 86.25 119 LEU A O 1
ATOM 842 N N . TRP A 1 120 ? 8.395 11.362 6.732 1.00 88.06 120 TRP A N 1
ATOM 843 C CA . TRP A 1 120 ? 7.386 10.379 6.346 1.00 88.06 120 TRP A CA 1
ATOM 844 C C . TRP A 1 120 ? 6.465 10.053 7.526 1.00 88.06 120 TRP A C 1
ATOM 846 O O . TRP A 1 120 ? 5.245 10.096 7.381 1.00 88.06 120 TRP A O 1
ATOM 856 N N . GLY A 1 121 ? 7.037 9.810 8.712 1.00 84.50 121 GLY A N 1
ATOM 857 C CA . GLY A 1 121 ? 6.283 9.519 9.933 1.00 84.50 121 GLY A CA 1
ATOM 858 C C . GLY A 1 121 ? 5.322 10.637 10.327 1.00 84.50 121 GLY A C 1
ATOM 859 O O . GLY A 1 121 ? 4.148 10.378 10.588 1.00 84.50 121 GLY A O 1
ATOM 860 N N . ALA A 1 122 ? 5.788 11.887 10.319 1.00 87.44 122 ALA A N 1
ATOM 861 C CA . ALA A 1 122 ? 4.958 13.043 10.651 1.00 87.44 122 ALA A CA 1
ATOM 862 C C . ALA A 1 122 ? 3.759 13.192 9.696 1.00 87.44 122 ALA A C 1
ATOM 864 O O . ALA A 1 122 ? 2.621 13.357 10.143 1.00 87.44 122 ALA A O 1
ATOM 865 N N . PHE A 1 123 ? 3.989 13.068 8.385 1.00 89.19 123 PHE A N 1
ATOM 866 C CA . PHE A 1 123 ? 2.915 13.137 7.391 1.00 89.19 123 PHE A CA 1
ATOM 867 C C . PH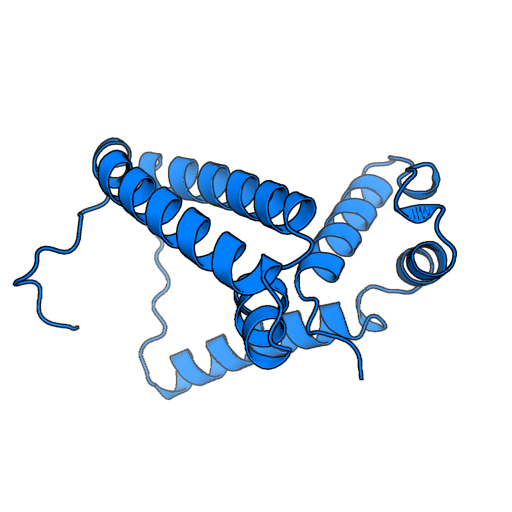E A 1 123 ? 1.974 11.930 7.453 1.00 89.19 123 PHE A C 1
ATOM 869 O O . PHE A 1 123 ? 0.766 12.098 7.286 1.00 89.19 123 PHE A O 1
ATOM 876 N N . ALA A 1 124 ? 2.483 10.733 7.750 1.00 87.00 124 ALA A N 1
ATOM 877 C CA . ALA A 1 124 ? 1.657 9.544 7.936 1.00 87.00 124 ALA A CA 1
ATOM 878 C C . ALA A 1 124 ? 0.725 9.680 9.151 1.00 87.00 124 ALA A C 1
ATOM 880 O O . ALA A 1 124 ? -0.454 9.325 9.068 1.00 87.00 124 ALA A O 1
ATOM 881 N N . LEU A 1 125 ? 1.210 10.253 10.258 1.00 88.81 125 LEU A N 1
ATOM 882 C CA . LEU A 1 125 ? 0.389 10.549 11.436 1.00 88.81 125 LEU A CA 1
ATOM 883 C C . LEU A 1 125 ? -0.696 11.585 11.122 1.00 88.81 125 LEU A C 1
ATOM 885 O O . LEU A 1 125 ? -1.869 11.361 11.429 1.00 88.81 125 LEU A O 1
ATOM 889 N N . ALA A 1 126 ? -0.333 12.681 10.452 1.00 89.94 126 ALA A N 1
ATOM 890 C CA . ALA A 1 126 ? -1.292 13.700 10.027 1.00 89.94 126 ALA A CA 1
ATOM 891 C C . ALA A 1 126 ? -2.356 13.125 9.072 1.00 89.94 126 ALA A C 1
ATOM 893 O O . ALA A 1 126 ? -3.554 13.342 9.264 1.00 89.94 126 ALA A O 1
ATOM 894 N N . GLY A 1 127 ? -1.939 12.329 8.084 1.00 87.56 127 GLY A N 1
ATOM 895 C CA . GLY A 1 127 ? -2.840 11.644 7.156 1.00 87.56 127 GLY A CA 1
ATOM 896 C C . GLY A 1 127 ? -3.770 10.656 7.858 1.00 87.56 127 GLY A C 1
ATOM 897 O O . GLY A 1 127 ? -4.959 10.606 7.548 1.00 87.56 127 GLY A O 1
ATOM 898 N N . THR A 1 128 ? -3.271 9.928 8.861 1.00 87.88 128 THR A N 1
ATOM 899 C CA . THR A 1 128 ? -4.084 9.012 9.679 1.00 87.88 128 THR A CA 1
ATOM 900 C C . THR A 1 128 ? -5.146 9.771 10.467 1.00 87.88 128 THR A C 1
ATOM 902 O O . THR A 1 128 ? -6.299 9.344 10.506 1.00 87.88 128 THR A O 1
ATOM 905 N N . TRP A 1 129 ? -4.802 10.925 11.043 1.00 87.06 129 TRP A N 1
ATOM 906 C CA . TRP A 1 129 ? -5.763 11.775 11.749 1.00 87.06 129 TRP A CA 1
ATOM 907 C C . TRP A 1 129 ? -6.894 12.256 10.828 1.00 87.06 129 TRP A C 1
ATOM 909 O O . TRP A 1 129 ? -8.073 12.137 11.175 1.00 87.06 129 TRP A O 1
ATOM 919 N N . VAL A 1 130 ? -6.556 12.721 9.620 1.00 88.38 130 VAL A N 1
ATOM 920 C CA . VAL A 1 130 ? -7.554 13.093 8.602 1.00 88.38 130 VAL A CA 1
ATOM 921 C C . VAL A 1 130 ? -8.394 11.880 8.195 1.00 88.38 130 VAL A C 1
ATOM 923 O O . VAL A 1 130 ? -9.621 11.964 8.159 1.00 88.38 130 VAL A O 1
ATOM 926 N N . GLY A 1 131 ? -7.759 10.731 7.951 1.00 85.69 131 GLY A N 1
ATOM 927 C CA . GLY A 1 131 ? -8.431 9.484 7.588 1.00 85.69 131 GLY A CA 1
ATOM 928 C C . GLY A 1 131 ? -9.444 9.034 8.639 1.00 85.69 131 GLY A C 1
ATOM 929 O O . GLY A 1 131 ? -10.587 8.741 8.297 1.00 85.69 131 GLY A O 1
ATOM 930 N N . LEU A 1 132 ? -9.078 9.063 9.925 1.00 85.75 132 LEU A N 1
ATOM 931 C CA . LEU A 1 132 ? -9.997 8.785 11.034 1.00 85.75 132 LEU A CA 1
ATOM 932 C C . LEU A 1 132 ? -11.196 9.734 11.019 1.00 85.75 132 LEU A C 1
ATOM 934 O O . LEU A 1 132 ? -12.326 9.301 11.219 1.00 85.75 132 LEU A O 1
ATOM 938 N N . LYS A 1 133 ? -11.000 11.018 10.717 1.00 83.88 133 LYS A N 1
ATOM 939 C CA . LYS A 1 133 ? -12.115 11.969 10.625 1.00 83.88 133 LYS A CA 1
ATOM 940 C C . LYS A 1 133 ? -13.051 11.688 9.441 1.00 83.88 133 LYS A C 1
ATOM 942 O O . LYS A 1 133 ? -14.243 11.967 9.540 1.00 83.88 133 LYS A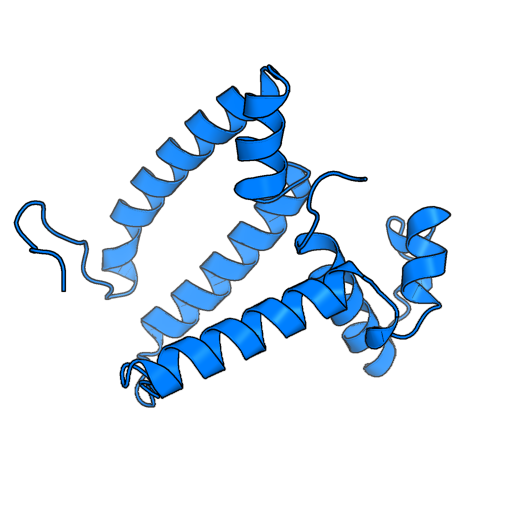 O 1
ATOM 947 N N . LEU A 1 134 ? -12.539 11.103 8.357 1.00 85.31 134 LEU A N 1
ATOM 948 C CA . LEU A 1 134 ? -13.312 10.741 7.162 1.00 85.31 134 LEU A CA 1
ATOM 949 C C . LEU A 1 134 ? -13.997 9.365 7.261 1.00 85.31 134 LEU A C 1
ATOM 951 O O . LEU A 1 134 ? -14.995 9.141 6.581 1.00 85.31 134 LEU A O 1
ATOM 955 N N . ARG A 1 135 ? -13.525 8.447 8.115 1.00 83.56 135 ARG A N 1
ATOM 956 C CA . ARG A 1 135 ? -14.096 7.090 8.284 1.00 83.56 135 ARG A CA 1
ATOM 957 C C . ARG A 1 135 ? -15.619 7.054 8.517 1.00 83.56 135 ARG A C 1
ATOM 959 O O . ARG A 1 135 ? -16.278 6.253 7.845 1.00 83.56 135 ARG A O 1
ATOM 966 N N . PRO A 1 136 ? -16.220 7.926 9.352 1.00 83.38 136 PRO A N 1
ATOM 967 C CA . PRO A 1 136 ? -17.673 7.959 9.539 1.00 83.38 136 PRO A CA 1
ATOM 968 C C . PRO A 1 136 ? -18.464 8.234 8.248 1.00 83.38 136 PRO A C 1
ATOM 970 O O . PRO A 1 136 ? -19.572 7.717 8.078 1.00 83.38 136 PRO A O 1
ATOM 973 N N . LEU A 1 137 ? -17.886 8.973 7.288 1.00 80.81 137 LEU A N 1
ATOM 974 C CA . LEU A 1 137 ? -18.508 9.246 5.982 1.00 80.81 137 LEU A CA 1
ATOM 975 C C . LEU A 1 137 ? -18.683 7.982 5.135 1.00 80.81 137 LEU A C 1
ATOM 977 O O . LEU A 1 137 ? -19.544 7.943 4.257 1.00 80.81 137 LEU A O 1
ATOM 981 N N . PHE A 1 138 ? -17.940 6.921 5.442 1.00 80.06 138 PHE A N 1
ATOM 982 C CA . PHE A 1 138 ? -18.061 5.610 4.810 1.00 80.06 138 PHE A CA 1
ATOM 983 C C . PHE A 1 138 ? -18.812 4.590 5.675 1.00 80.06 138 PHE A C 1
ATOM 985 O O . PHE A 1 138 ? -18.908 3.423 5.308 1.00 80.06 138 PHE A O 1
ATOM 992 N N . GLY A 1 139 ? -19.386 5.018 6.805 1.00 74.81 139 GLY A N 1
ATOM 993 C CA . GLY A 1 139 ? -20.124 4.139 7.716 1.00 74.81 139 GLY A CA 1
ATOM 994 C C . GLY A 1 139 ? -19.221 3.248 8.560 1.00 74.81 139 GLY A C 1
ATOM 995 O O . GLY A 1 139 ? -19.695 2.275 9.133 1.00 74.81 139 GLY A O 1
ATOM 996 N N . LEU A 1 140 ? -17.929 3.575 8.630 1.00 76.88 140 LEU A N 1
ATOM 997 C CA . LEU A 1 140 ? -16.978 2.908 9.502 1.00 76.88 140 LEU A CA 1
ATOM 998 C C . LEU A 1 140 ? -17.008 3.582 10.875 1.00 76.88 140 LEU A C 1
ATOM 1000 O O . LEU A 1 140 ? -16.917 4.807 10.974 1.00 76.88 140 LEU A O 1
ATOM 1004 N N . GLY A 1 141 ? -17.133 2.778 11.931 1.00 72.19 141 GLY A N 1
ATOM 1005 C CA . GLY A 1 141 ? -16.981 3.257 13.301 1.00 72.19 141 GLY A CA 1
ATOM 1006 C C . GLY A 1 141 ? -15.556 3.753 13.542 1.00 72.19 141 GLY A C 1
ATOM 1007 O O . GLY A 1 141 ? -14.591 3.143 13.075 1.00 72.19 141 GLY A O 1
ATOM 1008 N N . ASN A 1 142 ? -15.423 4.860 14.271 1.00 74.75 142 ASN A N 1
ATOM 1009 C CA . ASN A 1 142 ? -14.134 5.241 14.830 1.00 74.75 142 ASN A CA 1
ATOM 1010 C C . ASN A 1 142 ? -13.963 4.556 16.183 1.00 74.75 142 ASN A C 1
ATOM 1012 O O . ASN A 1 142 ? -14.880 4.669 17.000 1.00 74.75 142 ASN A O 1
ATOM 1016 N N . PRO A 1 143 ? -12.813 3.902 16.426 1.00 66.25 143 PRO A N 1
ATOM 1017 C CA . PRO A 1 143 ? -12.524 3.356 17.739 1.00 66.25 143 PRO A CA 1
ATOM 1018 C C . PRO A 1 143 ? -12.548 4.498 18.755 1.00 66.25 143 PRO A C 1
ATOM 1020 O O . PRO A 1 143 ? -11.865 5.515 18.588 1.00 66.25 143 PRO A O 1
ATOM 1023 N N . LYS A 1 144 ? -13.403 4.370 19.765 1.00 72.69 144 LYS A N 1
ATOM 1024 C CA . LYS A 1 144 ? -13.490 5.312 20.878 1.00 72.69 144 LYS A CA 1
ATOM 1025 C C . LYS A 1 144 ? -12.352 5.013 21.858 1.00 72.69 144 LYS A C 1
ATOM 1027 O O . LYS A 1 144 ? -11.961 3.859 21.991 1.00 72.69 144 LYS A O 1
ATOM 1032 N N . PRO A 1 145 ? -11.856 6.006 22.615 1.00 61.62 145 PRO A N 1
ATOM 1033 C CA . PRO A 1 145 ? -10.818 5.785 23.629 1.00 61.62 145 PRO A CA 1
ATOM 1034 C C . PRO A 1 145 ? -11.171 4.748 24.715 1.00 61.62 145 PRO A C 1
ATOM 1036 O O . PRO A 1 145 ? -10.284 4.316 25.440 1.00 61.62 145 PRO A O 1
ATOM 1039 N N . GLY A 1 146 ? -12.451 4.371 24.839 1.00 60.97 146 GLY A N 1
ATOM 1040 C CA . GLY A 1 146 ? -12.936 3.314 25.733 1.00 60.97 146 GLY A CA 1
ATOM 1041 C C . GLY A 1 146 ? -13.298 1.996 25.038 1.00 60.97 146 GLY A C 1
ATOM 1042 O O . GLY A 1 146 ? -13.791 1.095 25.712 1.00 60.97 146 GLY A O 1
ATOM 1043 N N . ASP A 1 147 ? -13.086 1.872 23.724 1.00 61.03 147 ASP A N 1
ATOM 1044 C CA . ASP A 1 147 ? -13.254 0.599 23.024 1.00 61.03 147 ASP A CA 1
ATOM 1045 C C . ASP A 1 147 ? -12.054 -0.279 23.391 1.00 61.03 147 ASP A C 1
ATOM 1047 O O . ASP A 1 147 ? -10.953 -0.142 22.853 1.00 61.03 147 ASP A O 1
ATOM 1051 N N . GLY A 1 148 ? -12.257 -1.126 24.400 1.00 48.72 148 GLY A N 1
ATOM 1052 C CA . GLY A 1 148 ? -11.298 -2.146 24.784 1.00 48.72 148 GLY A CA 1
ATOM 1053 C C . GLY A 1 148 ? -10.9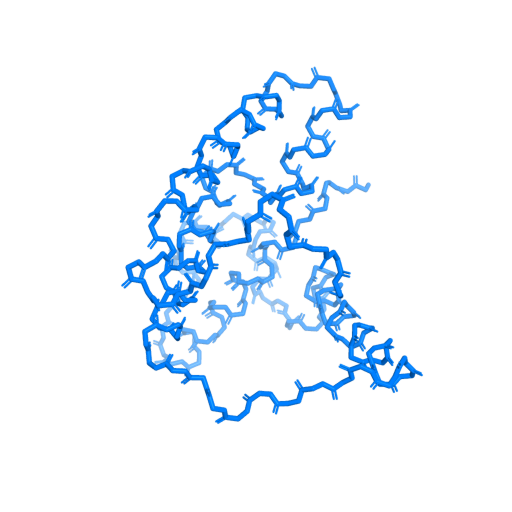88 -3.040 23.590 1.00 48.72 148 GLY A C 1
ATOM 1054 O O . GLY A 1 148 ? -11.887 -3.453 22.859 1.00 48.72 148 GLY A O 1
ATOM 1055 N N . VAL A 1 149 ? -9.698 -3.310 23.413 1.00 49.06 149 VAL A N 1
ATOM 1056 C CA . VAL A 1 149 ? -9.155 -4.346 22.535 1.00 49.06 149 VAL A CA 1
ATOM 1057 C C . VAL A 1 149 ? -10.058 -5.586 22.573 1.00 49.06 149 VAL A C 1
ATOM 1059 O O . VAL A 1 149 ? -10.287 -6.149 23.643 1.00 49.06 149 VAL A O 1
ATOM 1062 N N . CYS A 1 150 ? -10.564 -5.987 21.411 1.00 38.94 150 CYS A N 1
ATOM 1063 C CA . CYS A 1 150 ? -10.980 -7.354 21.122 1.00 38.94 150 CYS A CA 1
ATOM 1064 C C . CYS A 1 150 ? -10.090 -7.848 19.986 1.00 38.94 150 CYS A C 1
ATOM 1066 O O . CYS A 1 150 ? -9.980 -7.104 18.982 1.00 38.94 150 CYS A O 1
#

pLDDT: mean 79.51, std 9.75, range [37.06, 92.12]

Radius of gyration: 18.38 Å; chains: 1; bounding box: 42×36×50 Å

Foldseek 3Di:
DAQQALLLLVVLVVLVVCVVVVDDSCPDPQCPPPVNVVVNVDDSCVDPSSVVVVVVVVVVVVVCVVVVNDDDPPDDDPLNVVVVVVVVVVQSVVQVVLVHHCRRRAVVCVVVVHPSNVVVVVVVVVVVVVVLVCCVVSVHDRDDPPNDDD

Sequence (150 aa):
GGAWGVTSAFSLWGSELVGALGGHPEHWTWWQRPGNAEMLAGPVLADKTSLTDIGIMIGAAVAASLGGTWALHRGIPWRTAVAAVLGGVLMGVGARLAGGCNIGAYLAGIASGSLSGWLWGAFALAGTWVGLKLRPLFGLGNPKPGDGVC

Secondary structure (DSSP, 8-state):
-PPP-THHHHHHHHHHHHHHTT--GGGSTTTTSHHHHHHHHS-GGG-HHHHHHHHHHHHHHHHHHHTT---------HHHHHHHHHHHHHHHHHHHHTTS-IIIIIIHHHHTT-HHHHHHHHHHHHHHHHHHHHGGGGTPPPPPTT----